Protein AF-A0A009H3B8-F1 (afdb_monomer_lite)

Foldseek 3Di:
DWFFKQALLDTDTDDDDDDDAAAQDWDWDWPDFDDDVVLVCCSPVQQVVCVVCVVVVHNPGDHNHDIDTDTDGTDGDTDDDHPNHDPDDD

pLDDT: mean 94.95, std 7.1, range [48.38, 98.38]

Secondary structure (DSSP, 8-state):
-EEEEEETTEEEEEE-PPP---TT-EEEEEEEE---HHHHHHHHSHHHHHHHHHHTT---SPPTTS-EE--SSEEEEEEEE-TT------

Structure (mmCIF, N/CA/C/O backbone):
data_AF-A0A009H3B8-F1
#
_entry.id   AF-A0A009H3B8-F1
#
loop_
_atom_site.group_PDB
_atom_site.id
_atom_site.type_symbol
_atom_site.label_atom_id
_atom_site.label_alt_id
_atom_site.label_comp_id
_atom_site.label_asym_id
_atom_site.label_entity_id
_atom_site.label_seq_id
_atom_site.pdbx_PDB_ins_code
_atom_site.Cartn_x
_atom_site.Cartn_y
_atom_site.Cartn_z
_atom_site.occupancy
_atom_site.B_iso_or_equiv
_atom_site.auth_seq_id
_atom_site.auth_comp_id
_atom_site.auth_asym_id
_atom_site.auth_atom_id
_atom_site.pdbx_PDB_model_num
ATOM 1 N N . MET A 1 1 ? -3.301 -11.873 7.455 1.00 92.62 1 MET A N 1
ATOM 2 C CA . MET A 1 1 ? -4.073 -11.343 6.306 1.00 92.62 1 MET A CA 1
ATOM 3 C C . MET A 1 1 ? -3.136 -11.280 5.116 1.00 92.62 1 MET A C 1
ATOM 5 O O . MET A 1 1 ? -1.962 -11.059 5.353 1.00 92.62 1 MET A O 1
ATOM 9 N N . LYS A 1 2 ? -3.589 -11.483 3.879 1.00 96.50 2 LYS A N 1
ATOM 10 C CA . LYS A 1 2 ? -2.682 -11.440 2.720 1.00 96.50 2 LYS A CA 1
ATOM 11 C C . LYS A 1 2 ? -2.559 -10.022 2.164 1.00 96.50 2 LYS A C 1
ATOM 13 O O . LYS A 1 2 ? -3.548 -9.294 2.162 1.00 96.50 2 LYS A O 1
ATOM 18 N N . SER A 1 3 ? -1.381 -9.650 1.671 1.00 97.44 3 SER A N 1
ATOM 19 C CA . SER A 1 3 ? -1.161 -8.411 0.912 1.00 97.44 3 SER A CA 1
ATOM 20 C C . SER A 1 3 ? -0.222 -8.644 -0.271 1.00 97.44 3 SER A C 1
ATOM 22 O O . SER A 1 3 ? 0.537 -9.613 -0.280 1.00 97.44 3 SER A O 1
ATOM 24 N N . VAL A 1 4 ? -0.281 -7.762 -1.274 1.00 98.06 4 VAL A N 1
ATOM 25 C CA . VAL A 1 4 ? 0.691 -7.724 -2.375 1.00 98.06 4 VAL A CA 1
ATOM 26 C C . VAL A 1 4 ? 1.801 -6.749 -1.993 1.00 98.06 4 VAL A C 1
ATOM 28 O O . VAL A 1 4 ? 1.578 -5.539 -1.944 1.00 98.06 4 VAL A O 1
ATOM 31 N N . LEU A 1 5 ? 2.980 -7.284 -1.693 1.00 97.75 5 LEU A N 1
ATOM 32 C CA . LEU A 1 5 ? 4.182 -6.521 -1.382 1.00 97.75 5 LEU A CA 1
ATOM 33 C C . LEU A 1 5 ? 5.001 -6.313 -2.658 1.00 97.75 5 LEU A C 1
ATOM 35 O O . LEU A 1 5 ? 5.240 -7.268 -3.397 1.00 97.75 5 LEU A O 1
ATOM 39 N N . CYS A 1 6 ? 5.455 -5.086 -2.886 1.00 98.00 6 CYS A N 1
ATOM 40 C CA . CYS A 1 6 ? 6.456 -4.750 -3.884 1.00 98.00 6 CYS A CA 1
ATOM 41 C C . CYS A 1 6 ? 7.791 -4.470 -3.188 1.00 98.00 6 CYS A C 1
ATOM 43 O O . CYS A 1 6 ? 7.857 -3.677 -2.249 1.00 98.00 6 CYS A O 1
ATOM 45 N N . HIS A 1 7 ? 8.850 -5.131 -3.648 1.00 97.88 7 HIS A N 1
ATOM 46 C CA . HIS A 1 7 ? 10.221 -4.885 -3.210 1.00 97.88 7 HIS A CA 1
ATOM 47 C C . HIS A 1 7 ? 11.174 -5.208 -4.363 1.00 97.88 7 HIS A C 1
ATOM 49 O O . HIS A 1 7 ? 11.090 -6.289 -4.949 1.00 97.88 7 HIS A O 1
ATOM 55 N N . GLN A 1 8 ? 12.050 -4.268 -4.724 1.00 97.06 8 GLN A N 1
ATOM 56 C CA . GLN A 1 8 ? 12.968 -4.392 -5.864 1.00 97.06 8 GLN A CA 1
ATOM 57 C C . GLN A 1 8 ? 12.256 -4.842 -7.159 1.00 97.06 8 GLN A C 1
ATOM 59 O O . GLN A 1 8 ? 12.666 -5.805 -7.809 1.00 97.06 8 GLN A O 1
ATOM 64 N N . ALA A 1 9 ? 11.144 -4.178 -7.496 1.00 96.75 9 ALA A N 1
ATOM 65 C CA . ALA A 1 9 ? 10.272 -4.467 -8.644 1.00 96.75 9 ALA A CA 1
ATOM 66 C C . ALA A 1 9 ? 9.606 -5.861 -8.670 1.00 96.75 9 ALA A C 1
ATOM 68 O O . ALA A 1 9 ? 8.912 -6.200 -9.636 1.00 96.75 9 ALA A O 1
ATOM 69 N N . LYS A 1 10 ? 9.777 -6.673 -7.619 1.00 98.12 10 LYS A N 1
ATOM 70 C CA . LYS A 1 10 ? 9.150 -7.991 -7.485 1.00 98.12 10 LYS A CA 1
ATOM 71 C C . LYS A 1 10 ? 7.877 -7.887 -6.664 1.00 98.12 10 LYS A C 1
ATOM 73 O O . LYS A 1 10 ? 7.885 -7.316 -5.575 1.00 98.12 10 LYS A O 1
ATOM 78 N N . LEU A 1 11 ? 6.812 -8.499 -7.176 1.00 98.12 11 LEU A N 1
ATOM 79 C CA . LEU A 1 11 ? 5.543 -8.630 -6.472 1.00 98.12 11 LEU A CA 1
ATOM 80 C C . LEU A 1 11 ? 5.464 -9.981 -5.774 1.00 98.12 11 LEU A C 1
ATOM 82 O O . LEU A 1 11 ? 5.748 -11.017 -6.377 1.00 98.12 11 LEU A O 1
ATOM 86 N N . GLN A 1 12 ? 5.053 -9.972 -4.511 1.00 98.31 12 GLN A N 1
ATOM 87 C CA . GLN A 1 12 ? 4.836 -11.182 -3.729 1.00 98.31 12 GLN A CA 1
ATOM 88 C C . GLN A 1 12 ? 3.548 -11.069 -2.926 1.00 98.31 12 GLN A C 1
ATOM 90 O O . GLN A 1 12 ? 3.278 -10.043 -2.303 1.00 98.31 12 GLN A O 1
ATOM 95 N N . VAL A 1 13 ? 2.764 -12.146 -2.911 1.00 98.19 13 VAL A N 1
ATOM 96 C CA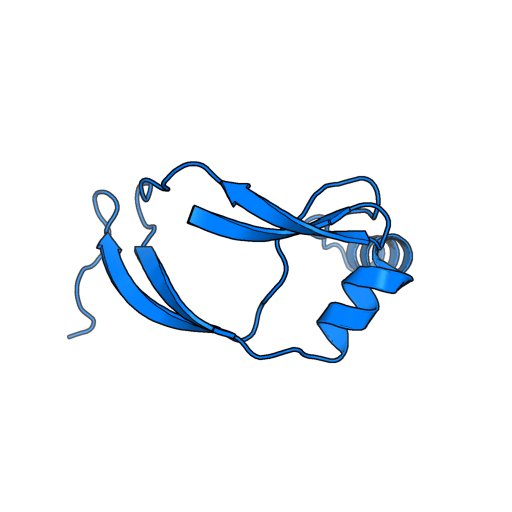 . VAL A 1 13 ? 1.660 -12.279 -1.960 1.00 98.19 13 VAL A CA 1
ATOM 97 C C . VAL A 1 13 ? 2.239 -12.807 -0.656 1.00 98.19 13 VAL A C 1
ATOM 99 O O . VAL A 1 13 ? 2.752 -13.924 -0.620 1.00 98.19 13 VAL A O 1
ATOM 102 N N . VAL A 1 14 ? 2.153 -12.009 0.402 1.00 98.06 14 VAL A N 1
ATOM 103 C CA . VAL A 1 14 ? 2.708 -12.342 1.720 1.00 98.06 14 VAL A CA 1
ATOM 104 C C . VAL A 1 14 ? 1.616 -12.358 2.779 1.00 98.06 14 VAL A C 1
ATOM 106 O O . VAL A 1 14 ? 0.621 -11.637 2.672 1.00 98.06 14 VAL A O 1
ATOM 109 N N . ASP A 1 15 ? 1.807 -13.166 3.819 1.00 97.62 15 ASP A N 1
ATOM 110 C CA . ASP A 1 15 ? 1.000 -13.083 5.030 1.00 97.62 15 ASP A CA 1
ATOM 111 C C . ASP A 1 15 ? 1.512 -11.953 5.930 1.00 97.62 15 ASP A C 1
ATOM 113 O O . ASP A 1 15 ? 2.693 -11.851 6.245 1.00 97.62 15 ASP A O 1
ATOM 117 N N . GLN A 1 16 ? 0.587 -11.100 6.350 1.00 94.75 16 GLN A N 1
ATOM 118 C CA . GLN A 1 16 ? 0.782 -9.981 7.261 1.00 94.75 16 GLN A CA 1
ATOM 119 C C . GLN A 1 16 ? 0.060 -10.243 8.586 1.00 94.75 16 GLN A C 1
ATOM 121 O O . GLN A 1 16 ? -0.989 -10.916 8.599 1.00 94.75 16 GLN A O 1
ATOM 126 N N . PRO A 1 17 ? 0.553 -9.682 9.704 1.00 94.94 17 PRO A N 1
ATOM 127 C CA . PRO A 1 17 ? -0.165 -9.725 10.967 1.00 94.94 17 PRO A CA 1
ATOM 128 C C . PRO A 1 17 ? -1.546 -9.076 10.825 1.00 94.94 17 PRO A C 1
ATOM 130 O O . PRO A 1 17 ? -1.791 -8.242 9.951 1.00 94.94 17 PRO A O 1
ATOM 133 N N . LYS A 1 18 ? -2.483 -9.476 11.688 1.00 93.56 18 LYS A N 1
ATOM 134 C CA . LYS A 1 18 ? -3.756 -8.758 11.795 1.00 93.56 18 LYS A CA 1
ATOM 135 C C . LYS A 1 18 ? -3.482 -7.333 12.277 1.00 93.56 18 LYS A C 1
ATOM 137 O O . LYS A 1 18 ? -2.692 -7.135 13.196 1.00 93.56 18 LYS A O 1
ATOM 142 N N . LEU A 1 19 ? -4.147 -6.368 11.654 1.00 94.44 19 LEU A N 1
ATOM 143 C CA . LEU A 1 19 ? -4.039 -4.959 12.009 1.00 94.44 19 LEU A CA 1
ATOM 144 C C . LEU A 1 19 ? -5.013 -4.619 13.139 1.00 94.44 19 LEU A C 1
ATOM 146 O O . LEU A 1 19 ? -6.163 -5.055 13.114 1.00 94.44 19 LEU A O 1
ATOM 150 N N . THR A 1 20 ? -4.560 -3.790 14.077 1.00 96.00 20 THR A N 1
ATOM 151 C CA . THR A 1 20 ? -5.405 -3.151 15.094 1.00 96.00 20 THR A CA 1
ATOM 152 C C . THR A 1 20 ? -5.378 -1.644 14.834 1.00 96.00 20 THR A C 1
ATOM 154 O O . THR A 1 20 ? -4.294 -1.059 14.901 1.00 96.00 20 THR A O 1
ATOM 157 N N . PRO A 1 21 ? -6.510 -0.996 14.500 1.00 96.56 21 PRO A N 1
ATOM 158 C CA . PRO A 1 21 ? -6.511 0.419 14.136 1.00 96.56 21 PRO A CA 1
ATOM 159 C C . PRO A 1 21 ? -6.137 1.307 15.333 1.00 96.56 21 PRO A C 1
ATOM 161 O O . PRO A 1 21 ? -6.708 1.197 16.420 1.00 96.56 21 PRO A O 1
ATOM 164 N N . ALA A 1 22 ? -5.184 2.219 15.133 1.00 96.94 22 ALA A N 1
ATOM 165 C CA . ALA A 1 22 ? -4.783 3.196 16.142 1.00 96.94 22 ALA A CA 1
ATOM 166 C C . ALA A 1 22 ? -5.780 4.365 16.236 1.00 96.94 22 ALA A C 1
ATOM 168 O O . ALA A 1 22 ? -6.745 4.466 15.478 1.00 96.94 22 ALA A O 1
ATOM 169 N N . LYS A 1 23 ? -5.543 5.291 17.174 1.00 96.31 23 LYS A N 1
ATOM 170 C CA . LYS A 1 23 ? -6.399 6.470 17.368 1.00 96.31 23 LYS A CA 1
ATOM 171 C C . LYS A 1 23 ? -6.600 7.234 16.050 1.00 96.31 23 LYS A C 1
ATOM 173 O O . LYS A 1 23 ? -5.630 7.684 15.451 1.00 96.31 23 LYS A O 1
ATOM 178 N N . GLY A 1 24 ? -7.856 7.435 15.651 1.00 94.38 24 GLY A N 1
ATOM 179 C CA . GLY A 1 24 ? -8.220 8.151 14.423 1.00 94.38 24 GLY A CA 1
ATOM 180 C C . GLY A 1 24 ? -8.151 7.319 13.136 1.00 94.38 24 GLY A C 1
ATOM 181 O O . GLY A 1 24 ? -8.418 7.865 12.069 1.00 94.38 24 GLY A O 1
ATOM 182 N N . GLN A 1 25 ? -7.812 6.030 13.213 1.00 96.06 25 GLN A N 1
ATOM 183 C CA . GLN A 1 25 ? -7.760 5.127 12.062 1.00 96.06 25 GLN A CA 1
ATOM 184 C C . GLN A 1 25 ? -9.022 4.263 11.952 1.00 96.06 25 GLN A C 1
ATOM 186 O O . GLN A 1 25 ? -9.700 3.972 12.939 1.00 96.06 25 GLN A O 1
ATOM 191 N N . VAL A 1 26 ? -9.299 3.811 10.730 1.00 95.25 26 VAL A N 1
ATOM 192 C CA . VAL A 1 26 ? -10.365 2.858 10.404 1.00 95.25 26 VAL A CA 1
ATOM 193 C C . VAL A 1 26 ? -9.728 1.622 9.784 1.00 95.25 26 VAL A C 1
ATOM 195 O O . VAL A 1 26 ? -8.855 1.747 8.926 1.00 95.25 26 VAL A O 1
ATOM 198 N N . LEU A 1 27 ? -10.172 0.438 10.203 1.00 95.88 27 LEU A N 1
ATOM 199 C CA . LEU A 1 27 ? -9.785 -0.822 9.581 1.00 95.88 27 LEU A CA 1
ATOM 200 C C . LEU A 1 27 ? -10.822 -1.216 8.528 1.00 95.88 27 LEU A C 1
ATOM 202 O O . LEU A 1 27 ? -12.012 -1.329 8.830 1.00 95.88 27 LEU A O 1
ATOM 206 N N . LEU A 1 28 ? -10.357 -1.456 7.303 1.00 95.81 28 LEU A N 1
ATOM 207 C CA . LEU A 1 28 ? -11.192 -1.910 6.196 1.00 95.81 28 LEU A CA 1
ATOM 208 C C . LEU A 1 28 ? -10.907 -3.371 5.844 1.00 95.81 28 LEU A C 1
ATOM 210 O O . LEU A 1 28 ? -9.754 -3.792 5.766 1.00 95.81 28 LEU A O 1
ATOM 214 N N . GLU A 1 29 ? -11.965 -4.114 5.537 1.00 96.19 29 GLU A N 1
ATOM 215 C CA . GLU A 1 29 ? -11.891 -5.289 4.674 1.00 96.19 29 GLU A CA 1
ATOM 216 C C . GLU A 1 29 ? -11.899 -4.801 3.228 1.00 96.19 29 GLU A C 1
ATOM 218 O O . GLU A 1 29 ? -12.936 -4.357 2.731 1.00 96.19 29 GLU A O 1
ATOM 223 N N . VAL A 1 30 ? -10.755 -4.858 2.549 1.00 96.94 30 VAL A N 1
ATOM 224 C CA . VAL A 1 30 ? -10.681 -4.521 1.123 1.00 96.94 30 VAL A CA 1
ATOM 225 C C . VAL A 1 30 ? -11.385 -5.615 0.318 1.00 96.94 30 VAL A C 1
ATOM 227 O O . VAL A 1 30 ? -10.974 -6.771 0.345 1.00 96.94 30 VAL A O 1
ATOM 230 N N . VAL A 1 31 ? -12.448 -5.246 -0.402 1.00 97.56 31 VAL A N 1
ATOM 231 C CA . VAL A 1 31 ? -13.270 -6.179 -1.196 1.00 97.56 31 VAL A CA 1
ATOM 232 C C . VAL A 1 31 ? -12.853 -6.161 -2.667 1.00 97.56 31 VAL A C 1
ATOM 234 O O . VAL A 1 31 ? -12.911 -7.189 -3.341 1.00 97.56 31 VAL A O 1
ATOM 237 N N . ARG A 1 32 ? -12.433 -4.996 -3.177 1.00 97.94 32 ARG A N 1
ATOM 238 C CA . ARG A 1 32 ? -11.894 -4.812 -4.532 1.00 97.94 32 ARG A CA 1
ATOM 239 C C . ARG A 1 32 ? -10.788 -3.758 -4.515 1.00 97.94 32 ARG A C 1
ATOM 241 O O . ARG A 1 32 ? -10.876 -2.793 -3.759 1.00 97.94 32 ARG A O 1
ATOM 248 N N . CYS A 1 33 ? -9.792 -3.932 -5.379 1.00 98.38 33 CYS A N 1
ATOM 249 C CA . CYS A 1 33 ? -8.769 -2.936 -5.688 1.00 98.38 33 CYS A CA 1
ATOM 250 C C . CYS A 1 33 ? -8.522 -2.939 -7.198 1.00 98.38 33 CYS A C 1
ATOM 252 O O . CYS A 1 33 ? -8.383 -4.013 -7.787 1.00 98.38 33 CYS A O 1
ATOM 254 N N . GLY A 1 34 ? -8.509 -1.759 -7.810 1.00 98.19 34 GLY A N 1
ATOM 255 C CA . GLY A 1 34 ? -8.040 -1.556 -9.174 1.00 98.19 34 GLY A CA 1
ATOM 256 C C . GLY A 1 34 ? -6.516 -1.619 -9.263 1.00 98.19 34 GLY A C 1
ATOM 257 O O . GLY A 1 34 ? -5.822 -1.603 -8.243 1.00 98.19 34 GLY A O 1
ATOM 258 N N . ILE A 1 35 ? -6.023 -1.724 -10.496 1.00 97.88 35 ILE A N 1
ATOM 259 C CA . ILE A 1 35 ? -4.608 -1.570 -10.836 1.00 97.88 35 ILE A CA 1
ATOM 260 C C . ILE A 1 35 ? -4.520 -0.386 -11.790 1.00 97.88 35 ILE A C 1
ATOM 262 O O . ILE A 1 35 ? -5.100 -0.426 -12.879 1.00 97.88 35 ILE A O 1
ATOM 266 N N . CYS A 1 36 ? -3.778 0.635 -11.386 1.00 97.75 36 CYS A N 1
ATOM 267 C CA . CYS A 1 36 ? -3.560 1.839 -12.169 1.00 97.75 36 CYS A CA 1
ATOM 268 C C . CYS A 1 36 ? -2.189 1.805 -12.860 1.00 97.75 36 CYS A C 1
ATOM 270 O O . CYS A 1 36 ? -1.283 1.067 -12.468 1.00 97.75 36 CYS A O 1
ATOM 272 N N . GLY A 1 37 ? -1.983 2.660 -13.865 1.00 97.50 37 GLY A N 1
ATOM 273 C CA . GLY A 1 37 ? -0.663 2.830 -14.487 1.00 97.50 37 GLY A CA 1
ATOM 274 C C . GLY A 1 37 ? 0.405 3.309 -13.493 1.00 97.50 37 GLY A C 1
ATOM 275 O O . GLY A 1 37 ? 1.570 2.931 -13.596 1.00 97.50 37 GLY A O 1
ATOM 276 N N . SER A 1 38 ? 0.013 4.078 -12.475 1.00 95.56 38 SER A N 1
ATOM 277 C CA . SER A 1 38 ? 0.894 4.499 -11.379 1.00 95.56 38 SER A CA 1
ATOM 278 C C . SER A 1 38 ? 1.400 3.327 -10.534 1.00 95.56 38 SER A C 1
ATOM 280 O O . SER A 1 38 ? 2.540 3.389 -10.081 1.00 95.56 38 SER A O 1
ATOM 282 N N . ASP A 1 39 ? 0.637 2.238 -10.373 1.00 97.38 39 ASP A N 1
ATOM 283 C CA . ASP A 1 39 ? 1.140 1.035 -9.692 1.00 97.38 39 ASP A CA 1
ATOM 284 C C . ASP A 1 39 ? 2.298 0.408 -10.485 1.00 97.38 39 ASP A C 1
ATOM 286 O O . ASP A 1 39 ? 3.302 0.001 -9.901 1.00 97.38 39 ASP A O 1
ATOM 290 N N . LEU A 1 40 ? 2.211 0.412 -11.823 1.00 97.19 40 LEU A N 1
ATOM 291 C CA . LEU A 1 40 ? 3.289 -0.057 -12.703 1.00 97.19 40 LEU A CA 1
ATOM 292 C C . LEU A 1 40 ? 4.517 0.861 -12.636 1.00 97.19 40 LEU A C 1
ATOM 294 O O . LEU A 1 40 ? 5.647 0.374 -12.589 1.00 97.19 40 LEU A O 1
ATOM 298 N N . HIS A 1 41 ? 4.316 2.183 -12.582 1.00 96.75 41 HIS A N 1
ATOM 299 C CA . HIS A 1 41 ? 5.413 3.134 -12.372 1.00 96.75 41 HIS A CA 1
ATOM 300 C C . HIS A 1 41 ? 6.085 2.932 -11.012 1.00 96.75 41 HIS A C 1
ATOM 302 O O . HIS A 1 41 ? 7.311 2.932 -10.941 1.00 96.75 41 HIS A O 1
ATOM 308 N N . MET A 1 42 ? 5.316 2.695 -9.949 1.00 96.50 42 MET A N 1
ATOM 309 C CA . MET A 1 42 ? 5.870 2.380 -8.632 1.00 96.50 42 MET A CA 1
ATOM 310 C C . MET A 1 42 ? 6.594 1.034 -8.617 1.00 96.50 42 MET A C 1
ATOM 312 O O . MET A 1 42 ? 7.616 0.907 -7.953 1.00 96.50 42 MET A O 1
ATOM 316 N N . GLN A 1 43 ? 6.127 0.036 -9.366 1.00 97.31 43 GLN A N 1
ATOM 317 C CA . GLN A 1 43 ? 6.815 -1.249 -9.458 1.00 97.31 43 GLN A CA 1
ATOM 318 C C . GLN A 1 43 ? 8.149 -1.133 -10.211 1.00 97.31 43 GLN A C 1
ATOM 320 O O . GLN A 1 43 ? 9.177 -1.591 -9.717 1.00 97.31 43 GLN A O 1
ATOM 325 N N . 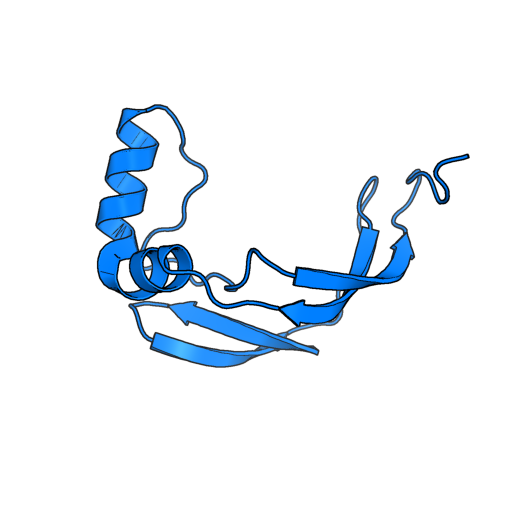HIS A 1 44 ? 8.147 -0.549 -11.409 1.00 97.50 44 HIS A N 1
ATOM 326 C CA . HIS A 1 44 ? 9.296 -0.600 -12.321 1.00 97.50 44 HIS A CA 1
ATOM 327 C C . HIS A 1 44 ? 10.218 0.621 -12.242 1.00 97.50 44 HIS A C 1
ATOM 329 O O . HIS A 1 44 ? 11.386 0.534 -12.616 1.00 97.50 44 HIS A O 1
ATOM 335 N N . HIS A 1 45 ? 9.713 1.753 -11.752 1.00 97.12 45 HIS A N 1
ATOM 336 C CA . HIS A 1 45 ? 10.399 3.047 -11.753 1.00 97.12 45 HIS A CA 1
ATOM 337 C C . HIS A 1 45 ? 10.324 3.750 -10.386 1.00 97.12 45 HIS A C 1
ATOM 339 O O . HIS A 1 45 ? 10.369 4.978 -10.324 1.00 97.12 45 HIS A O 1
ATOM 345 N N . CYS A 1 46 ? 10.238 2.979 -9.293 1.00 97.06 46 CYS A N 1
ATOM 346 C CA . CYS A 1 46 ? 10.094 3.485 -7.922 1.00 97.06 46 CYS A CA 1
ATOM 347 C C . CYS A 1 46 ? 11.107 4.585 -7.575 1.00 97.06 46 CYS A C 1
ATOM 349 O O . CYS A 1 46 ? 10.719 5.668 -7.152 1.00 97.06 46 CYS A O 1
ATOM 351 N N . ASP A 1 47 ? 12.400 4.339 -7.818 1.00 97.56 47 ASP A N 1
ATOM 352 C CA . ASP A 1 47 ? 13.465 5.283 -7.449 1.00 97.56 47 ASP A CA 1
ATOM 353 C C . ASP A 1 4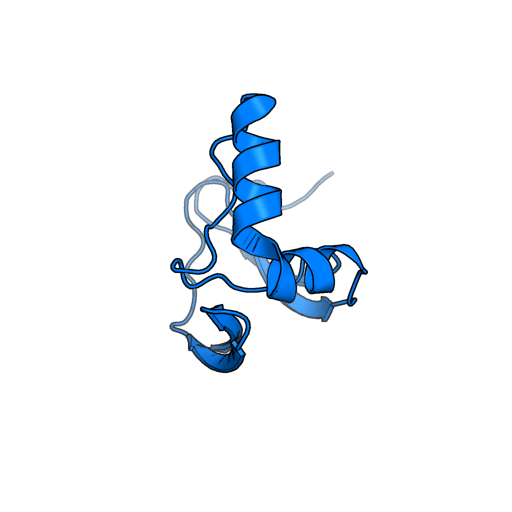7 ? 13.365 6.592 -8.239 1.00 97.56 47 ASP A C 1
ATOM 355 O O . ASP A 1 47 ? 13.544 7.673 -7.687 1.00 97.56 47 ASP A O 1
ATOM 359 N N . HIS A 1 48 ? 12.979 6.516 -9.515 1.00 96.94 48 HIS A N 1
ATOM 360 C CA . HIS A 1 48 ? 12.730 7.709 -10.318 1.00 96.94 48 HIS A CA 1
ATOM 361 C C . HIS A 1 48 ? 11.538 8.512 -9.781 1.00 96.94 48 HIS A C 1
ATOM 363 O O . HIS A 1 48 ? 11.624 9.734 -9.651 1.00 96.94 48 HIS A O 1
ATOM 369 N N . MET A 1 49 ? 10.441 7.833 -9.430 1.00 96.44 49 MET A N 1
ATOM 370 C CA . MET A 1 49 ? 9.271 8.473 -8.826 1.00 96.44 49 MET A CA 1
ATOM 371 C C . MET A 1 49 ? 9.609 9.094 -7.466 1.00 96.44 49 MET A C 1
ATOM 373 O O . MET A 1 49 ? 9.151 10.198 -7.173 1.00 96.44 49 MET A O 1
ATOM 377 N N . HIS A 1 50 ? 10.441 8.426 -6.662 1.00 96.88 50 HIS A N 1
ATOM 378 C CA . HIS A 1 50 ? 10.925 8.929 -5.380 1.00 96.88 50 HIS A CA 1
ATOM 379 C C . HIS A 1 50 ? 11.739 10.209 -5.567 1.00 96.88 50 HIS A C 1
ATOM 381 O O . HIS A 1 50 ? 11.450 11.222 -4.933 1.00 96.88 50 HIS A O 1
ATOM 387 N N . ASP A 1 51 ? 12.707 10.200 -6.481 1.00 97.06 51 ASP A N 1
ATOM 388 C CA . ASP A 1 51 ? 13.546 11.366 -6.751 1.00 97.06 51 ASP A CA 1
ATOM 389 C C . ASP A 1 51 ? 12.728 12.553 -7.2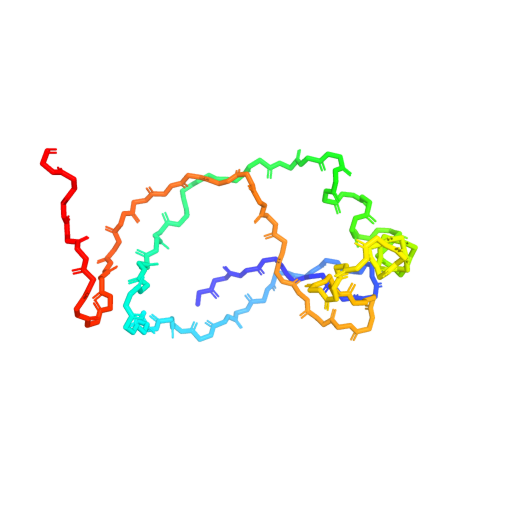82 1.00 97.06 51 ASP A C 1
ATOM 391 O O . ASP A 1 51 ? 12.977 13.700 -6.901 1.00 97.06 51 ASP A O 1
ATOM 395 N N . LEU A 1 52 ? 11.730 12.302 -8.139 1.00 96.00 52 LEU A N 1
ATOM 396 C CA . LEU A 1 52 ? 10.795 13.334 -8.600 1.00 96.00 52 LEU A CA 1
ATOM 397 C C . LEU A 1 52 ? 9.970 13.910 -7.447 1.00 96.00 52 LEU A C 1
ATOM 399 O O . LEU A 1 52 ? 9.831 15.129 -7.344 1.00 96.00 52 LEU A O 1
ATOM 403 N N . ALA A 1 53 ? 9.453 13.049 -6.574 1.00 95.62 53 ALA A N 1
ATOM 404 C CA . ALA A 1 53 ? 8.689 13.453 -5.405 1.00 95.62 53 ALA A CA 1
ATOM 405 C C . ALA A 1 53 ? 9.518 14.323 -4.445 1.00 95.62 53 ALA A C 1
ATOM 407 O O . ALA A 1 53 ? 9.067 15.394 -4.035 1.00 95.62 53 ALA A O 1
ATOM 408 N N . VAL A 1 54 ? 10.761 13.930 -4.161 1.00 97.25 54 VAL A N 1
ATOM 409 C CA . VAL A 1 54 ? 11.679 14.703 -3.311 1.00 97.25 54 VAL A CA 1
ATOM 410 C C . VAL A 1 54 ? 11.950 16.089 -3.904 1.00 97.25 54 VAL A C 1
ATOM 412 O O . VAL A 1 54 ? 11.938 17.081 -3.175 1.00 97.25 54 VAL A O 1
ATOM 415 N N . ARG A 1 55 ? 12.126 16.200 -5.230 1.00 97.00 55 ARG A N 1
ATOM 416 C CA . ARG A 1 55 ? 12.354 17.495 -5.906 1.00 97.00 55 ARG A CA 1
ATOM 417 C C . ARG A 1 55 ? 11.197 18.480 -5.747 1.00 97.00 55 ARG A C 1
ATOM 419 O O . ARG A 1 55 ? 11.436 19.683 -5.782 1.00 97.00 55 ARG A O 1
ATOM 426 N N . VAL A 1 56 ? 9.970 17.992 -5.564 1.00 96.62 56 VAL A N 1
ATOM 427 C CA . VAL A 1 56 ? 8.785 18.829 -5.304 1.00 96.62 56 VAL A CA 1
ATOM 428 C C . VAL A 1 56 ? 8.454 18.950 -3.810 1.00 96.62 56 VAL A C 1
ATOM 430 O O . VAL A 1 56 ? 7.394 19.458 -3.452 1.00 96.62 56 VAL A O 1
ATOM 433 N N . GLY A 1 57 ? 9.359 18.512 -2.928 1.00 96.62 57 GLY A N 1
ATOM 434 C CA . GLY A 1 57 ? 9.221 18.619 -1.473 1.00 96.62 57 GLY A CA 1
ATOM 435 C C . GLY A 1 57 ? 8.414 17.495 -0.816 1.00 96.62 57 GLY A C 1
ATOM 436 O O . GLY A 1 57 ? 8.018 17.634 0.341 1.00 96.62 57 GLY A O 1
ATOM 437 N N . PHE A 1 58 ? 8.157 16.386 -1.517 1.00 95.38 58 PHE A N 1
ATOM 438 C CA . PHE A 1 58 ? 7.445 15.228 -0.977 1.00 95.38 58 PHE A CA 1
ATOM 439 C C . PHE A 1 58 ? 8.400 14.074 -0.642 1.00 95.38 58 PHE A C 1
ATOM 441 O O . PHE A 1 58 ? 8.851 13.342 -1.518 1.00 95.38 58 PHE A O 1
ATOM 448 N N . ASN A 1 59 ? 8.637 13.852 0.652 1.00 92.62 59 ASN A N 1
ATOM 449 C CA . ASN A 1 59 ? 9.560 12.816 1.144 1.00 92.62 59 ASN A CA 1
ATOM 450 C C . ASN A 1 59 ? 8.854 11.514 1.571 1.00 92.62 59 ASN A C 1
ATOM 452 O O . ASN A 1 59 ? 9.447 10.686 2.256 1.00 92.62 59 ASN A O 1
ATOM 456 N N . GLY A 1 60 ? 7.572 11.348 1.229 1.00 91.12 60 GLY A N 1
ATOM 457 C CA . GLY A 1 60 ? 6.750 10.221 1.685 1.00 91.12 60 GLY A CA 1
ATOM 458 C C . GLY A 1 60 ? 6.727 9.012 0.750 1.00 91.12 60 GLY A C 1
ATOM 459 O O . GLY A 1 60 ? 6.067 8.025 1.066 1.00 91.12 60 GLY A O 1
ATOM 460 N N . LEU A 1 61 ? 7.385 9.085 -0.409 1.00 93.38 61 LEU A N 1
ATOM 461 C CA . LEU A 1 61 ? 7.381 7.996 -1.381 1.00 93.38 61 LEU A CA 1
ATOM 462 C C . LEU A 1 61 ? 8.479 6.976 -1.054 1.00 93.38 61 LEU A C 1
ATOM 464 O O . LEU A 1 61 ? 9.602 7.365 -0.743 1.00 93.38 61 LEU A O 1
ATOM 468 N N . ALA A 1 62 ? 8.167 5.685 -1.144 1.00 93.12 62 ALA A N 1
ATOM 469 C CA . ALA A 1 62 ? 9.132 4.604 -0.940 1.00 93.12 62 ALA A CA 1
ATOM 470 C C . ALA A 1 62 ? 10.239 4.610 -2.012 1.00 93.12 62 ALA A C 1
ATOM 472 O O . ALA A 1 62 ? 10.012 5.083 -3.126 1.00 93.12 62 ALA A O 1
ATOM 473 N N . LYS A 1 63 ? 11.412 4.051 -1.694 1.00 96.31 63 LYS A N 1
ATOM 474 C CA . LYS A 1 63 ? 12.412 3.631 -2.689 1.00 96.31 63 LYS A CA 1
ATOM 475 C C . LYS A 1 63 ? 12.188 2.179 -3.098 1.00 96.31 63 LYS A C 1
ATOM 477 O O . LYS A 1 63 ? 11.481 1.432 -2.426 1.00 96.31 63 LYS A O 1
ATOM 482 N N . SER A 1 64 ? 12.827 1.732 -4.177 1.00 96.56 64 SER A N 1
ATOM 483 C CA . SER A 1 64 ? 12.755 0.333 -4.629 1.00 96.56 64 SER A CA 1
ATOM 484 C C . SER A 1 64 ? 13.285 -0.661 -3.585 1.00 96.56 64 SER A C 1
ATOM 486 O O . SER A 1 64 ? 12.855 -1.817 -3.550 1.00 96.56 64 SER A O 1
ATOM 488 N N . THR A 1 65 ? 14.191 -0.212 -2.713 1.00 96.81 65 THR A N 1
ATOM 489 C CA . THR A 1 65 ? 14.745 -0.979 -1.592 1.00 96.81 65 THR A CA 1
ATOM 490 C C . THR A 1 65 ? 13.830 -1.041 -0.375 1.00 96.81 65 THR A C 1
ATOM 492 O O . THR A 1 65 ? 14.068 -1.857 0.509 1.00 96.81 65 THR A O 1
ATOM 495 N N . ASP A 1 66 ? 12.787 -0.222 -0.310 1.00 96.75 66 ASP A N 1
ATOM 496 C CA . ASP A 1 66 ? 11.815 -0.288 0.774 1.00 96.75 66 ASP A CA 1
ATOM 497 C C . ASP A 1 66 ? 10.704 -1.267 0.371 1.00 96.75 66 ASP A C 1
ATOM 499 O O . ASP A 1 66 ? 10.195 -1.193 -0.748 1.00 96.75 66 ASP A O 1
ATOM 503 N N . PRO A 1 67 ? 10.321 -2.231 1.219 1.00 95.81 67 PRO A N 1
ATOM 504 C CA . PRO A 1 67 ? 9.154 -3.058 0.949 1.00 95.81 67 PRO A CA 1
ATOM 505 C C . PRO A 1 67 ? 7.873 -2.249 1.197 1.00 95.81 67 PRO A C 1
ATOM 507 O O . PRO A 1 67 ? 7.667 -1.734 2.296 1.00 95.81 67 PRO A O 1
ATOM 510 N N . PHE A 1 68 ? 6.979 -2.170 0.210 1.00 96.25 68 PHE A N 1
ATOM 511 C CA . PHE A 1 68 ? 5.702 -1.458 0.345 1.00 96.25 68 PHE A CA 1
ATOM 512 C C . PHE A 1 68 ? 4.523 -2.263 -0.204 1.00 96.25 68 PHE A C 1
ATOM 514 O O . PHE A 1 68 ? 4.661 -3.060 -1.129 1.00 96.25 68 PHE A O 1
ATOM 521 N N . VAL A 1 69 ? 3.343 -2.075 0.393 1.00 96.88 69 VAL A N 1
ATOM 522 C CA . VAL A 1 69 ? 2.097 -2.698 -0.076 1.00 96.88 69 VAL A CA 1
ATOM 523 C C . VAL A 1 69 ? 1.507 -1.849 -1.201 1.00 96.88 69 VAL A C 1
ATOM 525 O O . VAL A 1 69 ? 1.385 -0.635 -1.054 1.00 96.88 69 VAL A O 1
ATOM 528 N N . LEU A 1 70 ? 1.153 -2.491 -2.315 1.00 96.62 70 LEU A N 1
ATOM 529 C CA . LEU A 1 70 ? 0.518 -1.836 -3.463 1.00 96.62 70 LEU A CA 1
ATOM 530 C C . LEU A 1 70 ? -0.999 -1.685 -3.297 1.00 96.62 70 LEU A C 1
ATOM 532 O O . LEU A 1 70 ? -1.625 -2.378 -2.492 1.00 96.62 70 LEU A O 1
ATOM 536 N N . GLY A 1 71 ? -1.579 -0.825 -4.138 1.00 96.06 71 GLY A N 1
ATOM 537 C CA . GLY A 1 71 ? -3.018 -0.608 -4.248 1.00 96.06 71 GLY A CA 1
ATOM 538 C C . GLY A 1 71 ? -3.455 0.714 -3.625 1.00 96.06 71 GLY A C 1
ATOM 539 O O . GLY A 1 71 ? -3.486 0.867 -2.406 1.00 96.06 71 GLY A O 1
ATOM 540 N N . HIS A 1 72 ? -3.835 1.663 -4.478 1.00 96.94 72 HIS A N 1
ATOM 541 C CA . HIS A 1 72 ? -4.348 2.977 -4.073 1.00 96.94 72 HIS A CA 1
ATOM 542 C C . HIS A 1 72 ? -5.767 3.262 -4.600 1.00 96.94 72 HIS A C 1
ATOM 544 O O . HIS A 1 72 ? -6.319 4.329 -4.346 1.00 96.94 72 HIS A O 1
ATOM 550 N N . GLU A 1 73 ? -6.385 2.289 -5.276 1.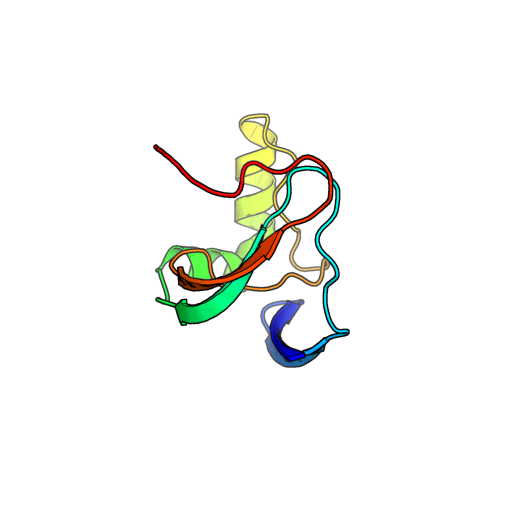00 97.94 73 GLU A N 1
ATOM 551 C CA . GLU A 1 73 ? -7.727 2.386 -5.861 1.00 97.94 73 GLU A CA 1
ATOM 552 C C . GLU A 1 73 ? -8.634 1.277 -5.315 1.00 97.94 73 GLU A C 1
ATOM 554 O O . GLU A 1 73 ? -9.015 0.349 -6.028 1.00 97.94 73 GLU A O 1
ATOM 559 N N . PHE A 1 74 ? -8.963 1.326 -4.024 1.00 98.12 74 PHE A N 1
ATOM 560 C CA . PHE A 1 74 ? -9.710 0.255 -3.361 1.00 98.12 74 PHE A CA 1
ATOM 561 C C . PHE A 1 74 ? -11.044 0.696 -2.767 1.00 98.12 74 PHE A C 1
ATOM 563 O O . PHE A 1 74 ? -11.253 1.847 -2.386 1.00 98.12 74 PHE A O 1
ATOM 570 N N . CYS A 1 75 ? -11.943 -0.277 -2.629 1.00 97.94 75 CYS A N 1
ATOM 571 C CA . CYS A 1 75 ? -13.162 -0.154 -1.847 1.00 97.94 75 CYS A CA 1
ATOM 572 C C . CYS A 1 75 ? -13.303 -1.337 -0.885 1.00 97.94 75 CYS A C 1
ATOM 574 O O . CYS A 1 75 ? -12.784 -2.438 -1.109 1.00 97.94 75 CYS A O 1
ATOM 576 N N . GLY A 1 76 ? -14.002 -1.102 0.221 1.00 96.44 76 GLY A N 1
ATOM 577 C CA . GLY A 1 76 ? -14.074 -2.072 1.297 1.00 96.44 76 GLY A CA 1
ATOM 578 C C . GLY A 1 76 ? -15.188 -1.809 2.291 1.00 96.44 76 GLY A C 1
ATOM 579 O O . GLY A 1 76 ? -15.859 -0.777 2.251 1.00 96.44 76 GLY A O 1
ATOM 580 N N . LYS A 1 77 ? -15.374 -2.770 3.193 1.00 95.88 77 LYS A N 1
ATOM 581 C CA . LYS A 1 77 ? -16.290 -2.657 4.330 1.00 95.88 77 LYS A CA 1
ATOM 582 C C . LYS A 1 77 ? -15.509 -2.206 5.552 1.00 95.88 77 LYS A C 1
ATOM 584 O O . LYS A 1 77 ? -14.394 -2.669 5.773 1.00 95.88 77 LYS A O 1
ATOM 589 N N . VAL A 1 78 ? -16.098 -1.336 6.365 1.00 95.31 78 VAL A N 1
ATOM 590 C CA . VAL A 1 78 ? -15.502 -0.994 7.658 1.00 95.31 78 VAL A CA 1
ATOM 591 C C . VAL A 1 78 ? -15.647 -2.180 8.605 1.00 95.31 78 VAL A C 1
ATOM 593 O O . VAL A 1 78 ? -16.766 -2.623 8.855 1.00 95.31 78 VAL A O 1
ATOM 596 N N . LEU A 1 79 ? -14.522 -2.687 9.110 1.00 94.75 79 LEU A N 1
ATOM 597 C CA . LEU A 1 79 ? -14.488 -3.775 10.088 1.00 94.75 79 LEU A CA 1
ATOM 598 C C . LEU A 1 79 ? -14.384 -3.264 11.519 1.00 94.75 79 LEU A C 1
ATOM 600 O O . LEU A 1 79 ? -15.016 -3.826 12.407 1.00 94.75 79 LEU A O 1
ATOM 604 N N . ASP A 1 80 ? -13.571 -2.231 11.744 1.00 95.44 80 ASP A N 1
ATOM 605 C CA . ASP A 1 80 ? -13.315 -1.713 13.085 1.00 95.44 80 ASP A CA 1
ATOM 606 C C . ASP A 1 80 ? -12.850 -0.251 13.055 1.00 95.44 80 ASP A C 1
ATOM 608 O O . ASP A 1 80 ? -12.403 0.271 12.027 1.00 95.44 80 ASP A O 1
ATOM 612 N N . TYR A 1 81 ? -12.935 0.404 14.206 1.00 95.62 81 TYR A N 1
ATOM 613 C CA . TYR A 1 81 ? -12.529 1.782 14.427 1.00 95.62 81 TYR A CA 1
ATOM 614 C C . TYR A 1 81 ? -11.540 1.842 15.582 1.00 95.62 81 TYR A C 1
ATOM 616 O O . TYR A 1 81 ? -11.797 1.334 16.671 1.00 95.62 81 TYR A O 1
ATOM 624 N N . GLY A 1 82 ? -10.424 2.539 15.379 1.00 96.38 82 GLY A N 1
ATOM 625 C CA . GLY A 1 82 ? -9.499 2.789 16.473 1.00 96.38 82 GLY A CA 1
ATOM 626 C C . GLY A 1 82 ? -10.083 3.766 17.503 1.00 96.38 82 GLY A C 1
ATOM 627 O O . GLY A 1 82 ? -11.062 4.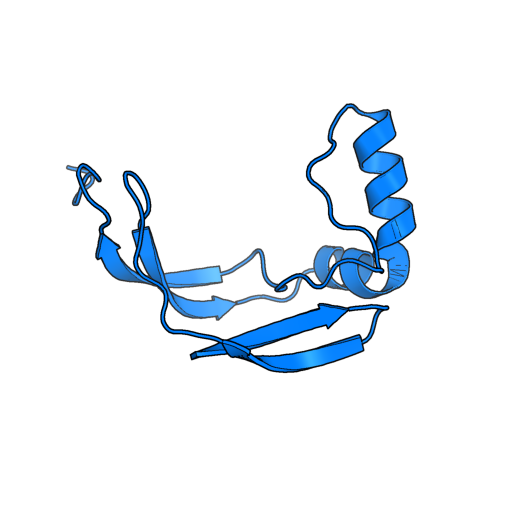470 17.221 1.00 96.38 82 GLY A O 1
ATOM 628 N N . PRO A 1 83 ? -9.475 3.891 18.694 1.00 95.94 83 PRO A N 1
ATOM 629 C CA . PRO A 1 83 ? -9.987 4.750 19.758 1.00 95.94 83 PRO A CA 1
ATOM 630 C C . PRO A 1 83 ? -10.219 6.196 19.303 1.00 95.94 83 PRO A C 1
ATOM 632 O O . PRO A 1 83 ? -9.413 6.763 18.567 1.00 95.94 83 PRO A O 1
ATOM 635 N N . LYS A 1 84 ? -11.290 6.834 19.789 1.00 92.88 84 LYS A N 1
ATOM 636 C CA . LYS A 1 84 ? -11.624 8.243 19.479 1.00 92.88 84 LYS A CA 1
ATOM 637 C C . LYS A 1 84 ? -11.762 8.532 17.970 1.00 92.88 84 LYS A C 1
ATOM 639 O O . LYS A 1 84 ? -11.592 9.676 17.551 1.00 92.88 84 LYS A O 1
ATOM 644 N N . THR A 1 85 ? -12.070 7.520 17.163 1.00 92.81 85 THR A N 1
ATOM 645 C CA . THR A 1 85 ? -12.436 7.682 15.749 1.00 92.81 85 THR A CA 1
ATOM 646 C C . THR A 1 85 ? -13.941 7.924 15.651 1.00 92.81 85 THR A C 1
ATOM 648 O O . THR A 1 85 ? -14.699 7.508 16.521 1.00 92.81 85 THR A O 1
ATOM 651 N N . ARG A 1 86 ? -14.410 8.643 14.629 1.00 88.56 86 ARG A N 1
ATOM 652 C CA . ARG A 1 86 ? -15.842 8.913 14.430 1.00 88.56 86 ARG A CA 1
ATOM 653 C C . ARG A 1 86 ? -16.487 7.756 13.657 1.00 88.56 86 ARG A C 1
ATOM 655 O O . ARG A 1 86 ? -16.073 7.476 12.541 1.00 88.56 86 ARG A O 1
ATOM 662 N N . HIS A 1 87 ? -17.518 7.122 14.221 1.00 83.94 87 HIS A N 1
ATOM 663 C CA . HIS A 1 87 ? -18.089 5.881 13.665 1.00 83.94 87 HIS A CA 1
ATOM 664 C C . HIS A 1 87 ? -19.136 6.108 12.561 1.00 83.94 87 HIS A C 1
ATOM 666 O O . HIS A 1 87 ? -19.500 5.170 11.862 1.00 83.94 87 HIS A O 1
ATOM 672 N N . LYS A 1 88 ? -19.639 7.337 12.385 1.00 75.44 88 LYS A N 1
ATOM 673 C CA . LYS A 1 88 ? -20.595 7.684 11.324 1.00 75.44 88 LYS A CA 1
ATOM 674 C C . LYS A 1 88 ? -20.375 9.114 10.838 1.00 75.44 88 LYS A C 1
ATOM 676 O O . LYS A 1 88 ? -20.176 10.022 11.647 1.00 75.44 88 LYS A O 1
ATOM 681 N N . PHE A 1 89 ? -20.446 9.314 9.527 1.00 56.75 89 PHE A N 1
ATOM 682 C CA . PHE A 1 89 ? -20.943 10.577 8.988 1.00 56.75 89 PHE A CA 1
ATOM 683 C C . PHE A 1 89 ? -22.457 10.586 9.257 1.00 56.75 89 PHE A C 1
ATOM 685 O O . PHE A 1 89 ? -23.134 9.622 8.902 1.00 56.75 89 PHE A O 1
ATOM 692 N N . LYS A 1 90 ? -22.944 11.582 10.007 1.00 48.38 90 LYS A N 1
ATOM 693 C CA . LYS A 1 90 ? -24.378 11.894 10.056 1.00 48.38 90 LYS A CA 1
ATOM 694 C C . LYS A 1 90 ? -24.748 12.646 8.790 1.00 48.38 90 LYS A C 1
ATOM 696 O O . LYS A 1 90 ? -23.880 13.428 8.340 1.00 48.38 90 LYS A O 1
#

Sequence (90 aa):
MKSVLCHQAKLQVVDQPKLTPAKGQVLLEVVRCGICGSDLHMQHHCDHMHDLAVRVGFNGLAKSTDPFVLGHEFCGKVLDYGPKTRHKFK

Radius of gyration: 15.34 Å; chains: 1; bounding box: 39×32×34 Å